Protein AF-A0A161MKY7-F1 (afdb_monomer_lite)

Foldseek 3Di:
DVVCVVPPDDDDDPVQLQDWDWDFPDWDWDDDDVVDTDIDGDTDIHRDDDDQQDWDQDPPPGIDHHDDDDDDDDPPDD

Organism: Triatoma infestans (NCBI:txid30076)

Secondary structure (DSSP, 8-state):
-HHHHHHSPPPP-HHHHTS-EE--SEEEEEEEETTEEEEEEE--EESS---TTSEEEETTTEEEE------PPPTT--

pLDDT: mean 90.2, std 7.65, range [50.22, 95.69]

Structure (mmCIF, N/CA/C/O backbone):
data_AF-A0A161MKY7-F1
#
_entry.id   AF-A0A161MKY7-F1
#
loop_
_atom_site.group_PDB
_atom_site.id
_atom_site.type_symbol
_atom_site.label_atom_id
_atom_site.label_alt_id
_atom_site.label_comp_id
_atom_site.label_asym_id
_atom_site.label_entity_id
_atom_site.label_seq_id
_atom_site.pdbx_PDB_ins_code
_atom_site.Cartn_x
_atom_site.Cartn_y
_atom_site.Cartn_z
_atom_site.occupancy
_atom_site.B_iso_or_equiv
_atom_site.auth_seq_id
_atom_site.auth_comp_id
_atom_site.auth_asym_id
_atom_site.auth_atom_id
_atom_site.pdbx_PDB_model_num
ATOM 1 N N . ILE A 1 1 ? -4.081 2.521 -31.278 1.00 88.38 1 ILE A N 1
ATOM 2 C CA . ILE A 1 1 ? -3.837 3.075 -29.917 1.00 88.38 1 ILE A CA 1
ATOM 3 C C . ILE A 1 1 ? -3.309 2.004 -28.958 1.00 88.38 1 ILE A C 1
ATOM 5 O O . ILE A 1 1 ? -2.231 2.207 -28.418 1.00 88.38 1 ILE A O 1
ATOM 9 N N . LEU A 1 2 ? -3.964 0.841 -28.827 1.00 94.94 2 LEU A N 1
ATOM 10 C CA . LEU A 1 2 ? -3.516 -0.268 -27.957 1.00 94.94 2 LEU A CA 1
ATOM 11 C C . LEU A 1 2 ? -2.065 -0.709 -28.203 1.00 94.94 2 LEU A C 1
ATOM 13 O O . LEU A 1 2 ? -1.279 -0.792 -27.266 1.00 94.94 2 LEU A O 1
ATOM 17 N N . ARG A 1 3 ? -1.673 -0.871 -29.476 1.00 94.81 3 ARG A N 1
ATOM 18 C CA . ARG A 1 3 ? -0.276 -1.152 -29.848 1.00 94.81 3 ARG A CA 1
ATOM 19 C C . ARG A 1 3 ? 0.692 -0.108 -29.277 1.00 94.81 3 ARG A C 1
ATOM 21 O O . ARG A 1 3 ? 1.740 -0.460 -28.761 1.00 94.81 3 ARG A O 1
ATOM 28 N N . LYS A 1 4 ? 0.342 1.181 -29.322 1.00 94.94 4 LYS A N 1
ATOM 29 C CA . LYS A 1 4 ? 1.208 2.239 -28.784 1.00 94.94 4 LYS A CA 1
ATOM 30 C C . LYS A 1 4 ? 1.360 2.108 -27.267 1.00 94.94 4 LYS A C 1
ATOM 32 O O . LYS A 1 4 ? 2.473 2.244 -26.790 1.00 94.94 4 LYS A O 1
ATOM 37 N N . LEU A 1 5 ? 0.286 1.793 -26.538 1.00 93.94 5 LEU A N 1
ATOM 38 C CA . LEU A 1 5 ? 0.331 1.596 -25.084 1.00 93.94 5 LEU A CA 1
ATOM 39 C C . LEU A 1 5 ? 1.171 0.369 -24.686 1.00 93.94 5 LEU A C 1
ATOM 41 O O . LEU A 1 5 ? 1.983 0.468 -23.773 1.00 93.94 5 LEU A O 1
ATOM 45 N N . GLY A 1 6 ? 1.015 -0.754 -25.394 1.00 93.50 6 GLY A N 1
ATOM 46 C CA . GLY A 1 6 ? 1.735 -1.998 -25.091 1.00 93.50 6 GLY A CA 1
ATOM 47 C C . GLY A 1 6 ? 3.236 -1.947 -25.393 1.00 93.50 6 GLY A C 1
ATOM 48 O O . GLY A 1 6 ? 4.019 -2.557 -24.675 1.00 93.50 6 GLY A O 1
ATOM 49 N N . PHE A 1 7 ? 3.649 -1.194 -26.420 1.00 94.62 7 PHE A N 1
ATOM 50 C CA . PHE A 1 7 ? 5.056 -1.099 -26.841 1.00 94.62 7 PHE A CA 1
ATOM 51 C C . PHE A 1 7 ? 5.760 0.193 -26.389 1.00 94.62 7 PHE A C 1
ATOM 53 O O . PHE A 1 7 ? 6.908 0.440 -26.764 1.00 94.62 7 PHE A O 1
ATOM 60 N N . GLN A 1 8 ? 5.104 1.048 -25.600 1.00 95.56 8 GLN A N 1
ATOM 61 C CA . GLN A 1 8 ? 5.735 2.266 -25.098 1.00 95.56 8 GLN A CA 1
ATOM 62 C C . GLN A 1 8 ? 6.805 1.929 -24.051 1.00 95.56 8 GLN A C 1
ATOM 64 O O . GLN A 1 8 ? 6.553 1.182 -23.107 1.00 95.56 8 GLN A O 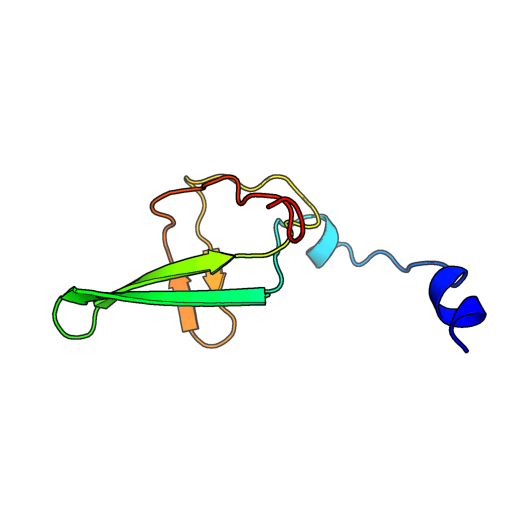1
ATOM 69 N N . LYS A 1 9 ? 7.990 2.548 -24.163 1.00 94.12 9 LYS A N 1
ATOM 70 C CA . LYS A 1 9 ? 9.040 2.443 -23.140 1.00 94.12 9 LYS A CA 1
ATOM 71 C C . LYS A 1 9 ? 8.499 2.915 -21.788 1.00 94.12 9 LYS A C 1
ATOM 73 O O . LYS A 1 9 ? 8.132 4.083 -21.629 1.00 94.12 9 LYS A O 1
ATOM 78 N N . GLN A 1 10 ? 8.480 2.011 -20.815 1.00 90.62 10 GLN A N 1
ATOM 79 C CA . GLN A 1 10 ? 8.068 2.327 -19.454 1.00 90.62 10 GLN A CA 1
ATOM 80 C C . GLN A 1 10 ? 9.130 3.205 -18.784 1.00 90.62 10 GLN A C 1
ATOM 82 O O . GLN A 1 10 ? 10.329 2.934 -18.868 1.00 90.62 10 GLN A O 1
ATOM 87 N N . ARG A 1 11 ? 8.688 4.286 -18.139 1.00 91.56 11 ARG A N 1
ATOM 88 C CA . ARG A 1 11 ? 9.557 5.145 -17.329 1.00 91.56 11 ARG A CA 1
ATOM 89 C C . ARG A 1 11 ? 9.527 4.647 -15.889 1.00 91.56 11 ARG A C 1
ATOM 91 O O . ARG A 1 11 ? 8.448 4.521 -15.314 1.00 91.56 11 ARG A O 1
ATOM 98 N N . SER A 1 12 ? 10.700 4.386 -15.322 1.00 88.94 12 SER A N 1
ATOM 99 C CA . SER A 1 12 ? 10.845 4.030 -13.910 1.00 88.94 12 SER A CA 1
ATOM 100 C C . SER A 1 12 ? 10.610 5.253 -13.032 1.00 88.94 12 SER A C 1
ATOM 102 O O . SER A 1 12 ? 11.143 6.332 -13.312 1.00 88.94 12 SER A O 1
ATOM 104 N N . VAL A 1 13 ? 9.870 5.077 -11.945 1.00 93.12 13 VAL A N 1
ATOM 105 C CA . VAL A 1 13 ? 9.665 6.115 -10.933 1.00 93.12 13 VAL A CA 1
ATOM 106 C C . VAL A 1 13 ? 10.271 5.585 -9.647 1.00 93.12 13 VAL A C 1
ATOM 108 O O . VAL A 1 13 ? 9.666 4.769 -8.961 1.00 93.12 13 VAL A O 1
ATOM 111 N N . ILE A 1 14 ? 11.475 6.057 -9.314 1.00 92.81 14 ILE A N 1
ATOM 112 C CA . ILE A 1 14 ? 12.322 5.473 -8.260 1.00 92.81 14 ILE A CA 1
ATOM 113 C C . ILE A 1 14 ? 11.579 5.336 -6.924 1.00 92.81 14 ILE A C 1
ATOM 115 O O . ILE A 1 14 ? 11.711 4.317 -6.250 1.00 92.81 14 ILE A O 1
ATOM 119 N N . GLN A 1 15 ? 10.788 6.340 -6.535 1.00 90.00 15 GLN A N 1
A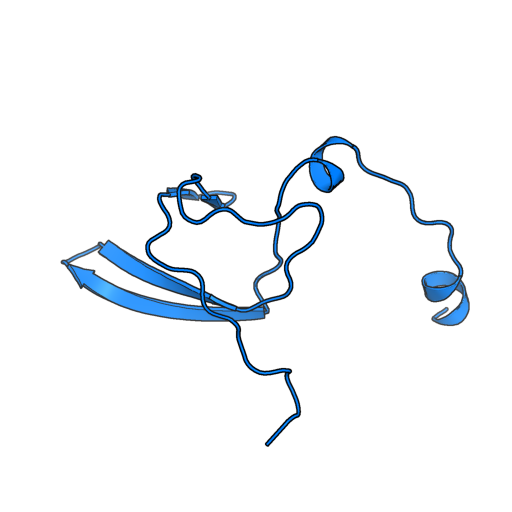TOM 120 C CA . GLN A 1 15 ? 10.032 6.311 -5.279 1.00 90.00 15 GLN A CA 1
ATOM 121 C C . GLN A 1 15 ? 8.985 5.189 -5.257 1.00 90.00 15 GLN A C 1
ATOM 123 O O . GLN A 1 15 ? 8.853 4.509 -4.239 1.00 90.00 15 GLN A O 1
ATOM 128 N N . ARG A 1 16 ? 8.297 4.969 -6.381 1.00 90.50 16 ARG A N 1
ATOM 129 C CA . ARG A 1 16 ? 7.286 3.924 -6.539 1.00 90.50 16 ARG A CA 1
ATOM 130 C C . ARG A 1 16 ? 7.929 2.543 -6.643 1.00 90.50 16 ARG A C 1
ATOM 132 O O . ARG A 1 16 ? 7.469 1.603 -6.012 1.00 90.50 16 ARG A O 1
ATOM 139 N N . ASP A 1 17 ? 9.025 2.432 -7.385 1.00 89.81 17 ASP A N 1
ATOM 140 C CA . ASP A 1 17 ? 9.682 1.148 -7.646 1.00 89.81 17 ASP A CA 1
ATOM 141 C C . ASP A 1 17 ? 10.443 0.629 -6.407 1.00 89.81 17 ASP A C 1
ATOM 143 O O . ASP A 1 17 ? 10.634 -0.574 -6.236 1.00 89.81 17 ASP A O 1
ATOM 147 N N . ARG A 1 18 ? 10.853 1.525 -5.495 1.00 92.25 18 ARG A N 1
ATOM 148 C CA . ARG A 1 18 ? 11.503 1.162 -4.222 1.00 92.25 18 ARG A CA 1
ATOM 149 C C . ARG A 1 18 ? 10.532 0.791 -3.100 1.00 92.25 18 ARG A C 1
ATOM 151 O O . ARG A 1 18 ? 11.004 0.330 -2.061 1.00 92.25 18 ARG A O 1
ATOM 158 N N . ARG A 1 19 ? 9.221 0.989 -3.266 1.00 91.94 19 ARG A N 1
ATOM 159 C CA . ARG A 1 19 ? 8.212 0.729 -2.227 1.00 91.94 19 ARG A CA 1
ATOM 160 C C . ARG A 1 19 ? 7.170 -0.269 -2.724 1.00 91.94 19 ARG A C 1
ATOM 162 O O . ARG A 1 19 ? 6.747 -0.223 -3.876 1.00 91.94 19 ARG A O 1
ATOM 169 N N . ALA A 1 20 ? 6.753 -1.166 -1.837 1.00 93.62 20 ALA A N 1
ATOM 170 C CA . ALA A 1 20 ? 5.576 -1.989 -2.071 1.00 93.62 20 ALA A CA 1
ATOM 171 C C . ALA A 1 20 ? 4.354 -1.070 -2.202 1.00 93.62 20 ALA A C 1
ATOM 173 O O . ALA A 1 20 ? 4.140 -0.198 -1.358 1.00 93.62 20 ALA A O 1
ATOM 174 N N . HIS A 1 21 ? 3.592 -1.230 -3.277 1.00 94.06 21 HIS A N 1
ATOM 175 C CA . HIS A 1 21 ? 2.346 -0.504 -3.491 1.00 94.06 21 HIS A CA 1
ATOM 176 C C . HIS A 1 21 ? 1.362 -1.393 -4.245 1.00 94.06 21 HIS A C 1
ATOM 178 O O . HIS A 1 21 ? 1.751 -2.296 -4.988 1.00 94.06 21 HIS A O 1
ATOM 184 N N . LEU A 1 22 ? 0.080 -1.126 -4.047 1.00 93.75 22 LEU A N 1
ATOM 185 C CA . LEU A 1 22 ? -1.013 -1.902 -4.607 1.00 93.75 22 LEU A CA 1
ATOM 186 C C . LEU A 1 22 ? -2.122 -0.940 -5.031 1.00 93.75 22 LEU A C 1
ATOM 188 O O . LEU A 1 22 ? -2.316 0.106 -4.412 1.00 93.75 22 LEU A O 1
ATOM 192 N N . LEU A 1 23 ? -2.820 -1.289 -6.108 1.00 93.50 23 LEU A N 1
ATOM 193 C CA . LEU A 1 23 ? -4.074 -0.646 -6.484 1.00 93.50 23 LEU A CA 1
ATOM 194 C C . LEU A 1 23 ? -5.210 -1.560 -6.026 1.00 93.50 23 LEU A C 1
ATOM 196 O O . LEU A 1 23 ? -5.205 -2.737 -6.375 1.00 93.50 23 LEU A O 1
ATOM 200 N N . ALA A 1 24 ? -6.133 -1.027 -5.229 1.00 93.25 24 ALA A N 1
ATOM 201 C CA . ALA A 1 24 ? -7.267 -1.786 -4.724 1.00 93.25 24 ALA A CA 1
ATOM 202 C C . ALA A 1 24 ? -8.256 -2.078 -5.859 1.00 93.25 24 ALA A C 1
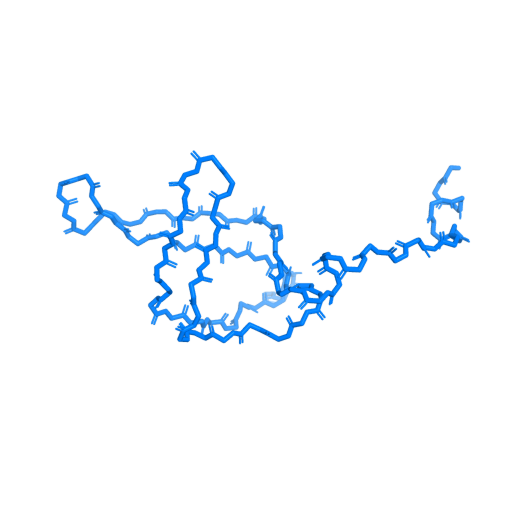ATOM 204 O O . ALA A 1 24 ? -8.773 -1.148 -6.479 1.00 93.25 24 ALA A O 1
ATOM 205 N N . GLU A 1 25 ? -8.507 -3.357 -6.117 1.00 92.44 25 GLU A N 1
ATOM 206 C CA . GLU A 1 25 ? -9.500 -3.824 -7.092 1.00 92.44 25 GLU A CA 1
ATOM 207 C C . GLU A 1 25 ? -10.803 -4.217 -6.401 1.00 92.44 25 GLU A C 1
ATOM 209 O O . GLU A 1 25 ? -11.881 -3.872 -6.879 1.00 92.44 25 GLU A O 1
ATOM 214 N N . ALA A 1 26 ? -10.704 -4.870 -5.241 1.00 91.19 26 ALA A N 1
ATOM 215 C CA . ALA A 1 26 ? -11.839 -5.153 -4.377 1.00 91.19 26 ALA A CA 1
ATOM 216 C C . ALA A 1 26 ? -11.549 -4.710 -2.940 1.00 91.19 26 ALA A C 1
ATOM 218 O O . ALA A 1 26 ? -10.415 -4.775 -2.454 1.00 91.19 26 ALA A O 1
ATOM 219 N N . LEU A 1 27 ? -12.597 -4.235 -2.273 1.00 92.88 27 LEU A N 1
ATOM 220 C CA . LEU A 1 27 ? -12.552 -3.701 -0.919 1.00 92.88 27 LEU A CA 1
ATOM 221 C C . LEU A 1 27 ? -13.709 -4.291 -0.122 1.00 92.88 27 LEU A C 1
ATOM 223 O O . LEU A 1 27 ? -14.855 -4.261 -0.569 1.00 92.88 27 LEU A O 1
ATOM 227 N N . SER A 1 28 ? -13.420 -4.778 1.079 1.00 92.50 28 SER A N 1
ATOM 228 C CA . SER A 1 28 ? -14.452 -5.149 2.045 1.00 92.50 28 SER A CA 1
ATOM 229 C C . SER A 1 28 ? -14.043 -4.667 3.425 1.00 92.50 28 SER A C 1
ATOM 231 O O . SER A 1 28 ? -12.912 -4.901 3.851 1.00 92.50 28 SER A O 1
ATOM 233 N N . PHE A 1 29 ? -14.955 -4.002 4.121 1.00 92.50 29 PHE A N 1
ATOM 234 C CA . PHE A 1 29 ? -14.721 -3.494 5.464 1.00 92.50 29 PHE A CA 1
ATOM 235 C C . PHE A 1 29 ? -15.582 -4.269 6.456 1.00 92.50 29 PHE A C 1
ATOM 237 O O . PHE A 1 29 ? -16.782 -4.434 6.244 1.00 92.50 29 PHE A O 1
ATOM 244 N N . THR A 1 30 ? -14.964 -4.763 7.523 1.00 93.06 30 THR A N 1
ATOM 245 C CA . THR A 1 30 ? -15.654 -5.441 8.623 1.00 93.06 30 THR A CA 1
ATOM 246 C C . THR A 1 30 ? -15.468 -4.608 9.878 1.00 93.06 30 THR A C 1
ATOM 248 O O . THR A 1 30 ? -14.339 -4.397 10.312 1.00 93.06 30 THR A O 1
ATOM 251 N N . GLU A 1 31 ? -16.565 -4.108 10.437 1.00 91.75 31 GLU A N 1
ATOM 252 C CA . GLU A 1 31 ? -16.534 -3.327 11.670 1.00 91.75 31 GLU A CA 1
ATOM 253 C C . GLU A 1 31 ? -16.299 -4.255 12.870 1.00 91.75 31 GLU A C 1
ATOM 255 O O . GLU A 1 31 ? -16.965 -5.282 13.007 1.00 91.75 31 GLU A O 1
ATOM 260 N N . THR A 1 32 ? -15.326 -3.908 13.713 1.00 84.19 32 THR A N 1
ATOM 261 C CA . THR A 1 32 ? -14.953 -4.695 14.904 1.00 84.19 32 THR A CA 1
ATOM 262 C C . THR A 1 32 ? -15.352 -3.960 16.182 1.00 84.19 32 THR A C 1
ATOM 264 O O . THR A 1 32 ? -15.751 -4.584 17.161 1.00 84.19 32 THR A O 1
ATOM 267 N N . GLU A 1 33 ? -15.278 -2.628 16.168 1.00 86.94 33 GLU A N 1
ATOM 268 C CA . GLU A 1 33 ? -15.639 -1.732 17.268 1.00 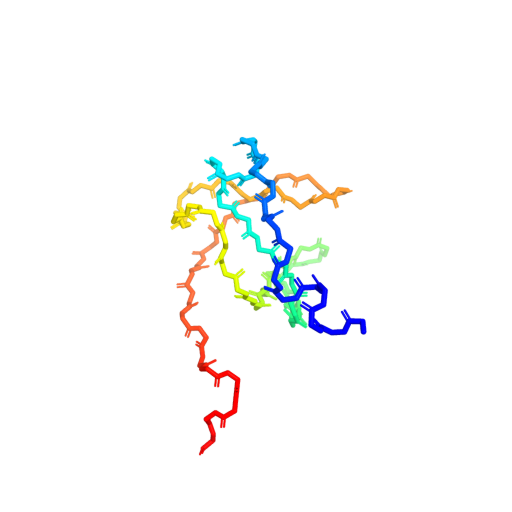86.94 33 GLU A CA 1
ATOM 269 C C . GLU A 1 33 ? -16.321 -0.484 16.690 1.00 86.94 33 GLU A C 1
ATOM 271 O O . GLU A 1 33 ? -16.136 -0.173 15.516 1.00 86.94 33 GLU A O 1
ATOM 276 N N . MET A 1 34 ? -17.065 0.279 17.500 1.00 80.62 34 MET A N 1
ATOM 277 C CA . MET A 1 34 ? -17.704 1.516 17.027 1.00 80.62 34 MET A CA 1
ATOM 278 C C . MET A 1 34 ? -16.672 2.485 16.432 1.00 80.62 34 MET A C 1
ATOM 280 O O . MET A 1 34 ? -15.871 3.083 17.156 1.00 80.62 34 MET A O 1
ATOM 284 N N . GLY A 1 35 ? -16.702 2.644 15.105 1.00 79.88 35 GLY A N 1
ATOM 285 C CA . GLY A 1 35 ? -15.799 3.531 14.367 1.00 79.88 35 GLY A CA 1
ATOM 286 C C . GLY A 1 35 ? -14.417 2.949 14.044 1.00 79.88 35 GLY A C 1
ATOM 287 O O . GLY A 1 35 ? -13.562 3.683 13.542 1.00 79.88 35 GLY A O 1
ATOM 288 N N . LYS A 1 36 ? -14.175 1.655 14.296 1.00 87.06 36 LYS A N 1
ATOM 289 C CA . LYS A 1 36 ? -12.951 0.948 13.883 1.00 87.06 36 LYS A CA 1
ATOM 290 C C . LYS A 1 36 ? -13.278 -0.420 13.302 1.00 87.06 36 LYS A C 1
ATOM 292 O O . LYS A 1 36 ? -14.136 -1.156 13.779 1.00 87.06 36 LYS A O 1
ATOM 297 N N . GLY A 1 37 ? -12.526 -0.809 12.286 1.00 91.00 37 GLY A N 1
ATOM 298 C CA . GLY A 1 37 ? -12.713 -2.106 11.663 1.00 91.00 37 GLY A CA 1
ATOM 299 C C . GLY A 1 37 ? -11.510 -2.544 10.863 1.00 91.00 37 GLY A C 1
ATOM 300 O O . GLY A 1 37 ? -10.523 -1.820 10.709 1.00 91.00 37 GLY A O 1
ATOM 301 N N . THR A 1 38 ? -11.606 -3.760 10.355 1.00 93.00 38 THR A N 1
ATOM 302 C CA . THR A 1 38 ? -10.604 -4.354 9.487 1.00 93.00 38 THR A CA 1
ATOM 303 C C . THR A 1 38 ? -10.988 -4.105 8.035 1.00 93.00 38 THR A C 1
ATOM 305 O O . THR A 1 38 ? -12.026 -4.567 7.558 1.00 93.00 38 THR A O 1
ATOM 308 N N . LEU A 1 39 ? -10.125 -3.387 7.318 1.00 93.69 39 LEU A N 1
ATOM 309 C CA . LEU A 1 39 ? -10.228 -3.222 5.874 1.00 93.69 39 LEU A CA 1
ATOM 310 C C . LEU A 1 39 ? -9.471 -4.357 5.184 1.00 93.69 39 LEU A C 1
ATOM 312 O O . LEU A 1 39 ? -8.252 -4.464 5.314 1.00 93.69 39 LEU A O 1
ATOM 316 N N . LYS A 1 40 ? -10.184 -5.179 4.421 1.00 93.56 40 LYS A N 1
ATOM 317 C CA . LYS A 1 40 ? -9.577 -6.153 3.514 1.00 93.56 40 LYS A CA 1
ATOM 318 C C . LYS A 1 40 ? -9.488 -5.529 2.130 1.00 93.56 40 LYS A C 1
ATOM 320 O O . LYS A 1 40 ? -10.488 -5.057 1.586 1.00 93.56 40 LYS A O 1
ATOM 325 N N . VAL A 1 41 ? -8.278 -5.527 1.588 1.00 93.38 41 VAL A N 1
ATOM 326 C CA . VAL A 1 41 ? -7.964 -4.971 0.275 1.00 93.38 41 VAL A CA 1
ATOM 327 C C . VAL A 1 41 ? -7.422 -6.091 -0.593 1.00 93.38 41 VAL A C 1
ATOM 329 O O . VAL A 1 41 ? -6.451 -6.746 -0.219 1.00 93.38 41 VAL A O 1
ATOM 332 N N . THR A 1 42 ? -8.022 -6.278 -1.762 1.00 93.75 42 THR A N 1
ATOM 333 C CA . THR A 1 42 ? -7.550 -7.233 -2.764 1.00 93.75 42 THR A CA 1
ATOM 334 C C . THR A 1 42 ? -7.050 -6.477 -3.984 1.00 93.75 42 THR A C 1
ATOM 336 O O . THR A 1 42 ? -7.669 -5.510 -4.433 1.00 93.75 42 THR A O 1
ATOM 339 N N . GLY A 1 43 ? -5.916 -6.917 -4.515 1.00 92.19 43 GLY A N 1
ATOM 340 C CA . GLY A 1 43 ? -5.349 -6.402 -5.751 1.00 92.19 43 GLY A CA 1
ATOM 341 C C . GLY A 1 43 ? -3.940 -6.930 -5.980 1.00 92.19 43 GLY A C 1
ATOM 342 O O . GLY A 1 43 ? -3.433 -7.770 -5.233 1.00 92.19 43 GLY A O 1
ATOM 343 N N . TYR A 1 44 ? -3.282 -6.399 -7.003 1.00 91.94 44 TYR A N 1
ATOM 344 C CA . TYR A 1 44 ? -1.940 -6.832 -7.380 1.00 91.94 44 TYR A CA 1
ATOM 345 C C . TYR A 1 44 ? -0.840 -6.020 -6.699 1.00 91.94 44 TYR A C 1
ATOM 347 O O . TYR A 1 44 ? -0.770 -4.792 -6.830 1.00 91.94 44 TYR A O 1
ATOM 355 N N . LEU A 1 45 ? 0.082 -6.727 -6.045 1.00 91.88 45 LEU A N 1
ATOM 356 C CA . LEU A 1 45 ? 1.288 -6.139 -5.476 1.00 91.88 45 LEU A CA 1
ATOM 357 C C . LEU A 1 45 ? 2.281 -5.740 -6.580 1.00 91.88 45 LEU A C 1
ATOM 359 O O . LEU A 1 45 ? 2.585 -6.526 -7.477 1.00 91.88 45 LEU A O 1
ATOM 363 N N . ARG A 1 46 ? 2.815 -4.517 -6.501 1.00 92.56 46 ARG A N 1
ATOM 364 C CA . ARG A 1 46 ? 3.794 -3.961 -7.449 1.00 92.56 46 ARG A CA 1
ATOM 365 C C . ARG A 1 46 ? 5.005 -3.373 -6.715 1.00 92.56 46 ARG A C 1
ATOM 367 O O . ARG A 1 46 ? 4.916 -2.941 -5.565 1.00 92.56 46 ARG A O 1
ATOM 374 N N . GLY A 1 47 ? 6.142 -3.300 -7.409 1.00 90.50 47 GLY A N 1
ATOM 375 C CA . GLY A 1 47 ? 7.385 -2.733 -6.876 1.00 90.50 47 GLY A CA 1
ATOM 376 C C . GLY A 1 47 ? 8.196 -3.754 -6.078 1.00 90.50 47 GLY A C 1
ATOM 377 O O . GLY A 1 47 ? 8.869 -4.595 -6.668 1.00 90.50 47 GLY A O 1
ATOM 378 N N . ARG A 1 48 ? 8.152 -3.666 -4.744 1.00 91.69 48 ARG A N 1
ATOM 379 C CA . ARG A 1 48 ? 8.854 -4.581 -3.823 1.00 91.69 48 ARG A CA 1
ATOM 380 C C . ARG A 1 48 ? 7.895 -5.519 -3.091 1.00 91.69 48 ARG A C 1
ATOM 382 O O . ARG A 1 48 ? 6.692 -5.284 -3.056 1.00 91.69 48 ARG A O 1
ATOM 389 N N . ASN A 1 49 ? 8.459 -6.548 -2.463 1.00 91.69 49 ASN A N 1
ATOM 390 C CA . ASN A 1 49 ? 7.746 -7.468 -1.582 1.00 91.69 49 ASN A CA 1
ATOM 391 C C . ASN A 1 49 ? 7.100 -6.720 -0.406 1.00 91.69 49 ASN A C 1
ATOM 393 O O . ASN A 1 49 ? 7.700 -5.812 0.176 1.00 91.69 49 ASN A O 1
ATOM 397 N N . LEU A 1 50 ? 5.883 -7.131 -0.057 1.00 90.88 50 LEU A N 1
ATOM 398 C CA . LEU A 1 50 ? 5.144 -6.623 1.090 1.00 90.88 50 LEU A CA 1
ATOM 399 C C . LEU A 1 50 ? 5.575 -7.377 2.354 1.00 90.88 50 LEU A C 1
ATOM 401 O O . LEU A 1 50 ? 5.782 -8.587 2.317 1.00 90.88 50 LEU A O 1
ATOM 405 N N . ASN A 1 51 ? 5.706 -6.660 3.468 1.00 92.25 51 ASN A N 1
ATOM 406 C CA . ASN A 1 51 ? 6.029 -7.228 4.774 1.00 92.25 51 ASN A CA 1
ATOM 407 C C . ASN A 1 51 ? 4.896 -6.904 5.747 1.00 92.25 51 ASN A C 1
ATOM 409 O O . ASN A 1 51 ? 4.640 -5.725 5.975 1.00 92.25 51 ASN A O 1
ATOM 413 N N . VAL A 1 52 ? 4.277 -7.926 6.344 1.00 92.94 52 VAL A N 1
ATOM 414 C CA . VAL A 1 52 ? 3.151 -7.786 7.288 1.00 92.94 52 VAL A CA 1
ATOM 415 C C . VAL A 1 52 ? 3.487 -6.913 8.500 1.00 92.94 52 VAL A C 1
ATOM 417 O O . VAL A 1 52 ? 2.634 -6.195 9.003 1.00 92.94 52 VAL A O 1
ATOM 420 N N . ASN A 1 53 ? 4.749 -6.905 8.930 1.00 94.00 53 ASN A N 1
ATOM 421 C CA . ASN A 1 53 ? 5.178 -6.103 10.076 1.00 94.00 53 ASN A CA 1
ATOM 422 C C . ASN A 1 53 ? 5.332 -4.610 9.737 1.00 94.00 53 ASN A C 1
ATOM 424 O O . ASN A 1 53 ? 5.502 -3.793 10.639 1.00 94.00 53 ASN A O 1
ATOM 428 N N . GLY A 1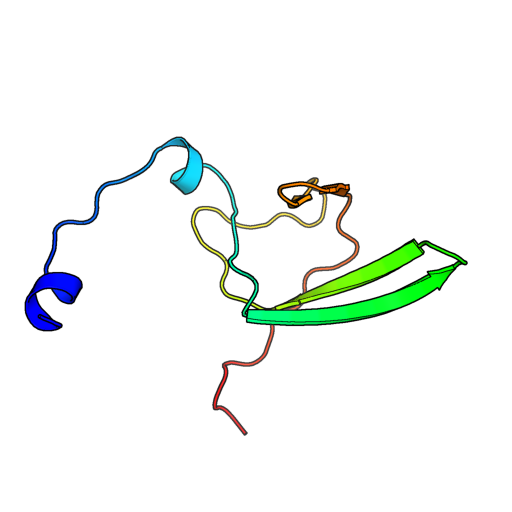 54 ? 5.315 -4.248 8.451 1.00 91.31 54 GLY A N 1
ATOM 429 C CA . GLY A 1 54 ? 5.412 -2.864 8.002 1.00 91.31 54 GLY A CA 1
ATOM 430 C C . GLY A 1 54 ? 4.090 -2.103 8.119 1.00 91.31 54 GLY A C 1
ATOM 431 O O . GLY A 1 54 ? 3.008 -2.681 8.041 1.00 91.31 54 GLY A O 1
ATOM 432 N N . LEU A 1 55 ? 4.193 -0.780 8.247 1.00 94.31 55 LEU A N 1
ATOM 433 C CA . LEU A 1 55 ? 3.047 0.122 8.148 1.00 94.31 55 LEU A CA 1
ATOM 434 C C . LEU A 1 55 ? 2.616 0.291 6.687 1.00 94.31 55 LEU A C 1
ATOM 436 O O . LEU A 1 55 ? 3.452 0.369 5.780 1.00 94.31 55 LEU A O 1
ATOM 440 N N . VAL A 1 56 ? 1.309 0.400 6.474 1.00 94.38 56 VAL A N 1
ATOM 441 C CA . VAL A 1 56 ? 0.698 0.724 5.184 1.00 94.38 56 VAL A CA 1
ATOM 442 C C . VAL A 1 56 ? 0.159 2.138 5.226 1.00 94.38 56 VAL A C 1
ATOM 444 O O . VAL A 1 56 ? -0.631 2.486 6.096 1.00 94.38 56 VAL A O 1
ATOM 447 N N . HIS A 1 57 ? 0.551 2.930 4.235 1.00 94.62 57 HIS A N 1
ATOM 448 C CA . HIS A 1 57 ? 0.015 4.265 4.031 1.00 94.62 57 HIS A CA 1
ATOM 449 C C . HIS A 1 57 ? -1.186 4.219 3.085 1.00 94.62 57 HIS A C 1
ATOM 451 O O . HIS A 1 57 ? -1.050 3.795 1.933 1.00 94.62 57 HIS A O 1
ATOM 457 N N . ILE A 1 58 ? -2.336 4.704 3.544 1.00 94.38 58 ILE A N 1
ATOM 458 C CA . ILE A 1 58 ? -3.530 4.910 2.727 1.00 94.38 58 ILE A CA 1
ATOM 459 C C . ILE A 1 58 ? -3.619 6.408 2.391 1.00 94.38 58 ILE A C 1
ATOM 461 O O . ILE A 1 58 ? -3.826 7.228 3.294 1.00 94.38 58 ILE A O 1
ATOM 465 N N . PRO A 1 59 ? -3.491 6.797 1.107 1.00 94.25 59 PRO A N 1
ATOM 466 C CA . PRO A 1 59 ? -3.546 8.198 0.706 1.00 94.25 59 PRO A CA 1
ATOM 467 C C . PRO A 1 59 ? -4.839 8.875 1.176 1.00 94.25 59 PRO A C 1
ATOM 469 O O . PRO A 1 59 ? -5.933 8.404 0.878 1.00 94.25 59 PRO A O 1
ATOM 472 N N . GLY A 1 60 ? -4.708 9.983 1.908 1.00 95.06 60 GLY A N 1
ATOM 473 C CA . GLY A 1 60 ? -5.837 10.744 2.461 1.00 95.06 60 GLY A CA 1
ATOM 474 C C . GLY A 1 60 ? -6.352 10.263 3.823 1.00 95.06 60 GLY A C 1
ATOM 475 O O . GLY A 1 60 ? -7.127 10.984 4.441 1.00 95.06 60 GLY A O 1
ATOM 476 N N . TRP A 1 61 ? -5.899 9.104 4.312 1.00 92.06 61 TRP A N 1
ATOM 477 C CA . TRP A 1 61 ? -6.357 8.516 5.580 1.00 92.06 61 TRP A CA 1
ATOM 478 C C . TRP A 1 61 ? -5.235 8.339 6.607 1.00 92.06 61 TRP A C 1
ATOM 480 O O . TRP A 1 61 ? -5.508 8.343 7.803 1.00 92.06 61 TRP A O 1
ATOM 490 N N . GLY A 1 62 ? -3.981 8.226 6.159 1.00 95.19 62 GLY A N 1
ATOM 491 C CA . GLY A 1 62 ? -2.813 8.112 7.035 1.00 95.19 62 GLY A CA 1
ATOM 492 C C . GLY A 1 62 ? -2.186 6.721 7.019 1.00 95.19 62 GLY A C 1
ATOM 493 O O . GLY A 1 62 ? -2.310 5.986 6.039 1.00 95.19 62 GLY A O 1
ATOM 494 N N . ASP A 1 63 ? -1.471 6.387 8.090 1.00 95.69 63 ASP A N 1
ATOM 495 C CA . ASP A 1 63 ? -0.681 5.162 8.214 1.00 95.69 63 ASP A CA 1
ATOM 496 C C . ASP A 1 63 ? -1.336 4.165 9.178 1.00 95.69 63 ASP A C 1
ATOM 498 O O . ASP A 1 63 ? -1.770 4.532 10.271 1.00 95.69 63 ASP A O 1
ATOM 502 N N . PHE A 1 64 ? -1.380 2.891 8.787 1.00 94.56 64 PHE A N 1
ATOM 503 C CA . PHE A 1 64 ? -2.058 1.822 9.518 1.00 94.56 64 PHE A CA 1
ATOM 504 C C . PHE A 1 64 ? -1.189 0.563 9.596 1.00 94.56 64 PHE A C 1
ATOM 506 O O . PHE A 1 64 ? -0.445 0.243 8.668 1.00 94.56 64 PHE A O 1
ATOM 513 N N . GLN A 1 65 ? -1.295 -0.176 10.701 1.00 93.81 65 GLN A N 1
ATOM 514 C CA . GLN A 1 65 ? -0.625 -1.467 10.867 1.00 93.81 65 GLN A CA 1
ATOM 515 C C . GLN A 1 65 ? -1.414 -2.567 10.147 1.00 93.81 65 GLN A C 1
ATOM 517 O O . GLN A 1 65 ? -2.636 -2.649 10.283 1.00 93.81 65 GLN A O 1
ATOM 522 N N . MET A 1 66 ? -0.719 -3.436 9.408 1.00 93.62 66 MET A N 1
ATOM 523 C CA . MET A 1 66 ? -1.339 -4.632 8.836 1.00 93.62 66 MET A CA 1
ATOM 524 C C . MET A 1 66 ? -1.513 -5.724 9.888 1.00 93.62 66 MET A C 1
ATOM 526 O O . MET A 1 66 ? -0.654 -5.929 10.741 1.00 93.62 66 MET A O 1
ATOM 530 N N . LEU A 1 67 ? -2.620 -6.454 9.774 1.00 92.44 67 LEU A N 1
ATOM 531 C CA . LEU A 1 67 ? -2.921 -7.613 10.615 1.00 92.44 67 LEU A CA 1
ATOM 532 C C . LEU A 1 67 ? -2.489 -8.924 9.946 1.00 92.44 67 LEU A C 1
ATOM 534 O O . LEU A 1 67 ? -1.912 -9.787 10.597 1.00 92.44 67 LEU A O 1
ATOM 538 N N . GLN A 1 68 ? -2.758 -9.069 8.647 1.00 92.25 68 GLN A N 1
ATOM 539 C CA . GLN A 1 68 ? -2.578 -10.316 7.906 1.00 92.25 68 GLN A CA 1
ATOM 540 C C . GLN A 1 68 ? -2.341 -10.028 6.419 1.00 92.25 68 GLN A C 1
ATOM 542 O O . GLN A 1 68 ? -2.792 -9.006 5.899 1.00 92.25 68 GLN A O 1
ATOM 547 N N . ILE A 1 69 ? -1.623 -10.931 5.747 1.00 92.94 69 ILE A N 1
ATOM 548 C CA . ILE A 1 69 ? -1.480 -10.958 4.289 1.00 92.94 69 ILE A CA 1
ATOM 549 C C . ILE A 1 69 ? -1.925 -12.338 3.819 1.00 92.94 69 ILE A C 1
ATOM 551 O O . ILE A 1 69 ? -1.360 -13.341 4.248 1.00 92.94 69 ILE A O 1
ATOM 555 N N . ASP A 1 70 ? -2.890 -12.362 2.907 1.00 92.12 70 ASP A N 1
ATOM 556 C CA . ASP A 1 70 ? -3.408 -13.578 2.290 1.00 92.12 70 ASP A CA 1
ATOM 557 C C . ASP A 1 70 ? -3.134 -13.569 0.787 1.00 92.12 70 ASP A C 1
ATOM 559 O O . ASP A 1 70 ? -3.160 -12.520 0.137 1.00 92.12 70 ASP A O 1
ATOM 563 N N . ALA A 1 71 ? -2.882 -14.750 0.224 1.00 88.12 71 ALA A N 1
ATOM 564 C CA . ALA A 1 71 ? -2.824 -14.922 -1.219 1.00 88.12 71 ALA A CA 1
ATOM 565 C C . ALA A 1 71 ? -4.253 -15.072 -1.752 1.00 88.12 71 ALA A C 1
ATOM 567 O O . ALA A 1 71 ? -4.923 -16.067 -1.480 1.00 88.12 71 ALA A O 1
ATOM 568 N N . ALA A 1 72 ? -4.723 -14.070 -2.495 1.00 84.38 72 ALA A N 1
ATOM 569 C CA . ALA A 1 72 ? -6.003 -14.163 -3.183 1.00 84.38 72 ALA A CA 1
ATOM 570 C C . ALA A 1 72 ? -5.906 -15.152 -4.365 1.00 84.38 72 ALA A C 1
ATOM 572 O O . ALA A 1 72 ? -4.855 -15.209 -5.014 1.00 84.38 72 ALA A O 1
ATOM 573 N N . PRO A 1 73 ? -6.980 -15.908 -4.663 1.00 83.31 73 PRO A N 1
ATOM 574 C CA . PRO A 1 73 ? -7.042 -16.737 -5.863 1.00 83.31 73 PRO A CA 1
ATOM 575 C C . PRO A 1 73 ? -6.921 -15.871 -7.122 1.00 83.31 73 PRO A C 1
ATOM 577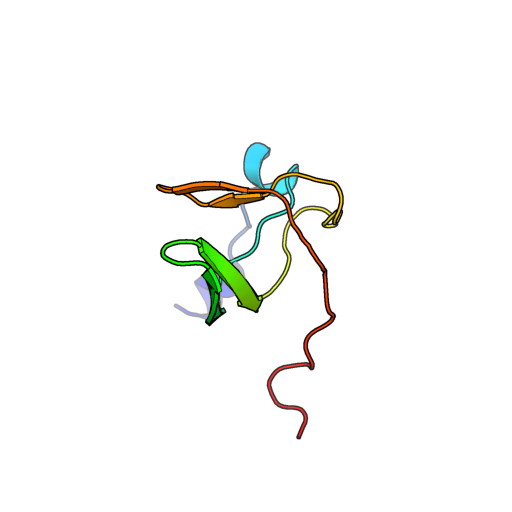 O O . PRO A 1 73 ? -7.269 -14.684 -7.112 1.00 83.31 73 PRO A O 1
ATOM 580 N N . TYR A 1 74 ? -6.408 -16.453 -8.208 1.00 77.94 74 TYR A N 1
ATOM 581 C CA . TYR A 1 74 ? -6.294 -15.727 -9.468 1.00 77.94 74 TYR A CA 1
ATOM 582 C C . TYR A 1 74 ? -7.702 -15.393 -9.986 1.00 77.94 74 TYR A C 1
ATOM 584 O O . TYR A 1 74 ? -8.553 -16.283 -10.042 1.00 77.94 74 TYR A O 1
ATOM 592 N N . PRO A 1 75 ? -7.989 -14.134 -10.359 1.00 72.56 75 PRO A N 1
ATOM 593 C CA . PRO A 1 75 ? -9.315 -13.778 -10.841 1.00 72.56 75 PRO A CA 1
ATOM 594 C C . PRO A 1 75 ? -9.597 -14.515 -12.155 1.00 72.56 75 PRO A C 1
ATOM 596 O O . PRO A 1 75 ? -8.962 -14.240 -13.173 1.00 72.56 75 PRO A O 1
ATOM 599 N N . GLY A 1 76 ? -10.541 -15.459 -12.115 1.00 67.75 76 GLY A N 1
ATOM 600 C CA . GLY A 1 76 ? -10.964 -16.263 -13.266 1.00 67.75 76 GLY A CA 1
ATOM 601 C C . GLY A 1 76 ? -10.720 -17.772 -13.155 1.00 67.75 76 GLY A C 1
ATOM 602 O O . GLY A 1 76 ? -11.125 -18.485 -14.067 1.00 67.75 76 GLY A O 1
ATOM 603 N N . GLU A 1 77 ? -10.098 -18.264 -12.080 1.00 57.78 77 GLU A N 1
ATOM 604 C CA . GLU A 1 77 ? -10.141 -19.692 -11.730 1.00 57.78 77 GLU A CA 1
ATOM 605 C C . GLU A 1 77 ? -11.337 -19.940 -10.789 1.00 57.78 77 GLU A C 1
ATOM 607 O O . GLU A 1 77 ? -11.258 -19.652 -9.594 1.00 57.78 77 GLU A O 1
ATOM 612 N N . GLU A 1 78 ? -12.453 -20.417 -11.353 1.00 50.22 78 GLU A N 1
ATOM 613 C CA . GLU A 1 78 ? -13.507 -21.167 -10.640 1.00 50.22 78 GLU A CA 1
ATOM 614 C C . GLU A 1 78 ? -13.339 -22.666 -10.908 1.00 50.22 78 GLU A C 1
ATOM 616 O O . GLU A 1 78 ? -13.065 -23.027 -12.079 1.00 50.22 78 GLU A O 1
#

Radius of gyration: 15.85 Å; chains: 1; bounding box: 30×32×47 Å

Sequence (78 aa):
ILRKLGFQKQRSVIQRDRRAHLLAEALSFTETEMGKGTLKVTGYLRGRNLNVNGLVHIPGWGDFQMLQIDAAPYPGEE

InterPro domains:
  IPR012948 AARP2CN [PF08142] (9-75)
  IPR012948 AARP2CN [SM00785] (1-76)
  IPR039761 Ribosome biogenesis protein Bms1/Tsr1 [PTHR12858] (2-75)